Protein AF-A0A1R3GG46-F1 (afdb_monomer_lite)

pLDDT: mean 78.49, std 14.58, range [46.22, 95.88]

Secondary structure (DSSP, 8-state):
-HHHHHHHHHHHHHHHHHTTT--HHHHHHHHGGGHHHHHHHSSS------HHHHHHHHHHHHHHHHHHHHHHHHHTSTT---TT-----TT--

Radius of gyration: 15.24 Å; chains: 1; bounding box: 44×37×30 Å

Foldseek 3Di:
DVLVVLVVLVVVVQVVVVVVVDHPVNQLVVCLVCQVVVQVPDPDHDPDPDSSVSSVVVSSVVSVVVVLVVVVVVVVVVPDDDPPDPSDDPPPD

InterPro domains:
  IPR004158 Protein of unknown function DUF247, plant [PF03140] (2-74)
  IPR004158 Protein of unknown function DUF247, plant [PTHR31170] (2-70)

Structure (mmCIF, N/CA/C/O backbone):
data_AF-A0A1R3GG46-F1
#
_entry.id   AF-A0A1R3GG46-F1
#
loop_
_atom_site.group_PDB
_atom_site.id
_atom_site.type_symbol
_atom_site.label_atom_id
_atom_site.label_alt_id
_atom_site.label_comp_id
_atom_site.label_asym_id
_atom_site.lab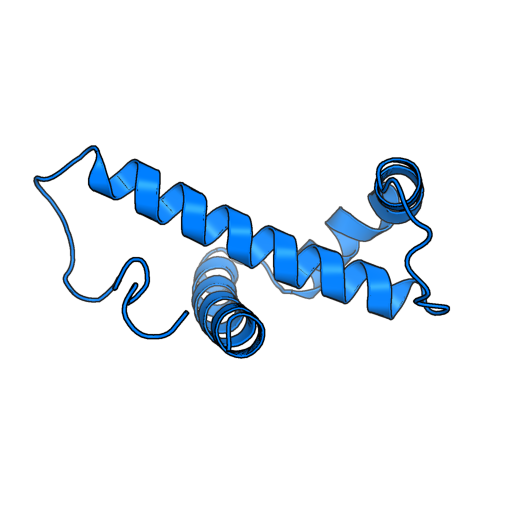el_entity_id
_atom_site.label_seq_id
_atom_site.pdbx_PDB_ins_code
_atom_site.Cartn_x
_atom_site.Cartn_y
_atom_site.Cartn_z
_atom_site.occupancy
_atom_site.B_iso_or_equiv
_atom_site.auth_seq_id
_atom_site.auth_comp_id
_atom_site.auth_asym_id
_atom_site.auth_atom_id
_atom_site.pdbx_PDB_model_num
ATOM 1 N N . MET A 1 1 ? 4.439 17.517 -0.916 1.00 61.56 1 MET A N 1
ATOM 2 C CA . MET A 1 1 ? 4.836 16.603 -2.027 1.00 61.56 1 MET A CA 1
ATOM 3 C C . MET A 1 1 ? 3.915 15.376 -2.072 1.00 61.56 1 MET A C 1
ATOM 5 O O . MET A 1 1 ? 3.305 15.062 -1.054 1.00 61.56 1 MET A O 1
ATOM 9 N N . ILE A 1 2 ? 3.774 14.682 -3.214 1.00 70.00 2 ILE A N 1
ATOM 10 C CA . ILE A 1 2 ? 2.861 13.519 -3.362 1.00 70.00 2 ILE A CA 1
ATOM 11 C C . ILE A 1 2 ? 3.170 12.385 -2.366 1.00 70.00 2 ILE A C 1
ATOM 13 O O . ILE A 1 2 ? 2.254 11.814 -1.781 1.00 70.00 2 ILE A O 1
ATOM 17 N N . GLU A 1 3 ? 4.449 12.136 -2.079 1.00 72.19 3 GLU A N 1
ATOM 18 C CA . GLU A 1 3 ? 4.880 11.088 -1.143 1.00 72.19 3 GLU A CA 1
ATOM 19 C C . GLU A 1 3 ? 4.392 11.328 0.294 1.00 72.19 3 GLU A C 1
ATOM 21 O O . GLU A 1 3 ? 3.907 10.413 0.951 1.00 72.19 3 GLU A O 1
ATOM 26 N N . GLU A 1 4 ? 4.407 12.572 0.780 1.00 73.56 4 GLU A N 1
ATOM 27 C CA . GLU A 1 4 ? 3.884 12.907 2.116 1.00 73.56 4 GLU A CA 1
ATOM 28 C C . GLU A 1 4 ? 2.373 12.663 2.223 1.00 73.56 4 GLU A C 1
ATOM 30 O O . GLU A 1 4 ? 1.855 12.320 3.289 1.00 73.56 4 GLU A O 1
ATOM 35 N N . HIS A 1 5 ? 1.654 12.826 1.110 1.00 70.00 5 HIS A N 1
ATOM 36 C CA . HIS A 1 5 ? 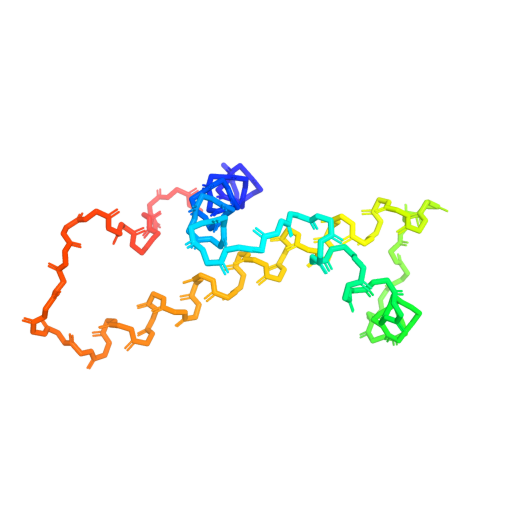0.224 12.558 1.062 1.00 70.00 5 HIS A CA 1
ATOM 37 C C . HIS A 1 5 ? -0.055 11.056 1.142 1.00 70.00 5 HIS A C 1
ATOM 39 O O . HIS A 1 5 ? -0.990 10.674 1.848 1.00 70.00 5 HIS A O 1
ATOM 45 N N . LYS A 1 6 ? 0.772 10.201 0.519 1.00 75.19 6 LYS A N 1
ATOM 46 C CA . LYS A 1 6 ? 0.626 8.736 0.611 1.00 75.19 6 LYS A CA 1
ATOM 47 C C . LYS A 1 6 ? 0.608 8.257 2.063 1.00 75.19 6 LYS A C 1
ATOM 49 O O . LYS A 1 6 ? -0.303 7.531 2.449 1.00 75.19 6 LYS A O 1
ATOM 54 N N . TRP A 1 7 ? 1.529 8.746 2.894 1.00 75.50 7 TRP A N 1
ATOM 55 C CA . TRP A 1 7 ? 1.602 8.382 4.315 1.00 75.50 7 TRP A CA 1
ATOM 56 C C . TRP A 1 7 ? 0.369 8.809 5.121 1.00 75.50 7 TRP A C 1
ATOM 58 O O . TRP A 1 7 ? -0.111 8.056 5.971 1.00 75.50 7 TRP A O 1
ATOM 68 N N . ARG A 1 8 ? -0.195 9.991 4.837 1.00 76.19 8 ARG A N 1
ATOM 69 C CA . ARG A 1 8 ? -1.436 10.458 5.485 1.00 76.19 8 ARG A CA 1
ATOM 70 C C . ARG A 1 8 ? -2.631 9.573 5.127 1.00 76.19 8 ARG A C 1
ATOM 72 O O . ARG A 1 8 ? -3.411 9.211 6.010 1.00 76.19 8 ARG A O 1
ATOM 79 N N . TYR A 1 9 ? -2.763 9.206 3.852 1.00 72.12 9 TYR A N 1
ATOM 80 C CA . TYR A 1 9 ? -3.815 8.294 3.400 1.00 72.12 9 TYR A CA 1
ATOM 81 C C . TYR A 1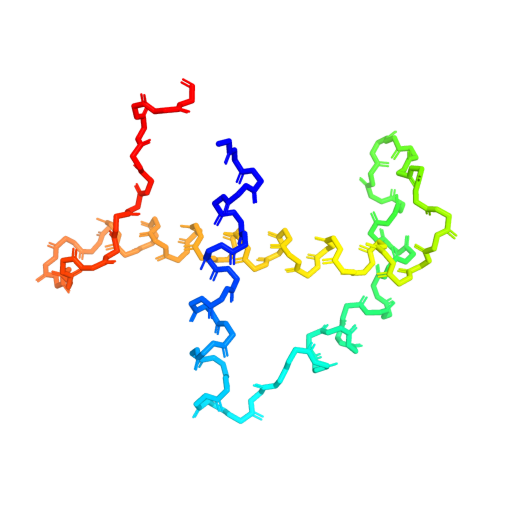 9 ? -3.640 6.892 3.979 1.00 72.12 9 TYR A C 1
ATOM 83 O O . TYR A 1 9 ? -4.620 6.308 4.446 1.00 72.12 9 TYR A O 1
ATOM 91 N N . LEU A 1 10 ? -2.402 6.394 4.032 1.00 79.06 10 LEU A N 1
ATOM 92 C CA . LEU A 1 10 ? -2.084 5.112 4.648 1.00 79.06 10 LEU A CA 1
ATOM 93 C C . LEU A 1 10 ? -2.518 5.086 6.117 1.00 79.06 10 LEU A C 1
ATOM 95 O O . LEU A 1 10 ? -3.225 4.169 6.519 1.00 79.06 10 LEU A O 1
ATOM 99 N N . GLY A 1 11 ? -2.189 6.114 6.907 1.00 79.62 11 GLY A N 1
ATOM 100 C CA . GLY A 1 11 ? -2.613 6.194 8.309 1.00 79.62 11 GLY A CA 1
ATOM 101 C C . GLY A 1 11 ? -4.136 6.116 8.476 1.00 79.62 11 GLY A C 1
ATOM 102 O O . GLY A 1 11 ? -4.639 5.325 9.274 1.00 79.62 11 GLY A O 1
ATOM 103 N N . SER A 1 12 ? -4.885 6.874 7.666 1.00 76.19 12 SER A N 1
ATOM 104 C CA . SER A 1 12 ? -6.355 6.854 7.682 1.0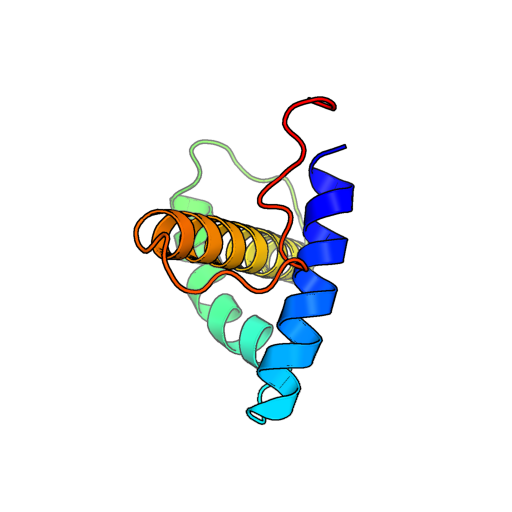0 76.19 12 SER A CA 1
ATOM 105 C C . SER A 1 12 ? -6.9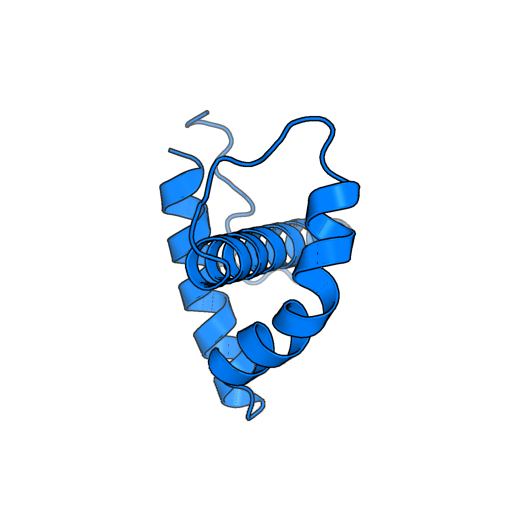36 5.487 7.292 1.00 76.19 12 SER A C 1
ATOM 107 O O . SER A 1 12 ? -7.890 5.006 7.911 1.00 76.19 12 SER A O 1
ATOM 109 N N . GLN A 1 13 ? -6.356 4.831 6.286 1.00 77.12 13 GLN A N 1
ATOM 110 C CA . GLN A 1 13 ? -6.767 3.494 5.865 1.00 77.12 13 GLN A CA 1
ATOM 111 C C . GLN A 1 13 ? -6.437 2.425 6.898 1.00 77.12 13 GLN A C 1
ATOM 113 O O . GLN A 1 13 ? -7.303 1.602 7.192 1.00 77.12 13 GLN A O 1
ATOM 118 N N . LEU A 1 14 ? -5.239 2.456 7.485 1.00 81.81 14 LEU A N 1
ATOM 119 C CA . LEU A 1 14 ? -4.827 1.516 8.525 1.00 81.81 14 LEU A CA 1
ATOM 120 C C . LEU A 1 14 ? -5.788 1.566 9.717 1.00 81.81 14 LEU A C 1
ATOM 122 O O . LEU A 1 14 ? -6.267 0.525 10.165 1.00 81.81 14 LEU A O 1
ATOM 126 N N . SER A 1 15 ? -6.189 2.765 10.155 1.00 82.25 15 SER A N 1
ATOM 127 C CA . SER A 1 15 ? -7.218 2.907 11.195 1.00 82.25 15 SER A CA 1
ATOM 128 C C . SER A 1 15 ? -8.562 2.281 10.795 1.00 82.25 15 SER A C 1
ATOM 130 O O . SER A 1 15 ? -9.253 1.707 11.632 1.00 82.25 15 SER A O 1
ATOM 132 N N . ARG A 1 16 ? -8.951 2.353 9.515 1.00 80.88 16 ARG A N 1
ATOM 133 C CA . ARG A 1 16 ? -10.218 1.793 9.003 1.00 80.88 16 ARG A CA 1
ATOM 134 C C . ARG A 1 16 ? -10.194 0.283 8.779 1.00 80.88 16 ARG A C 1
ATOM 136 O O . ARG A 1 16 ? -11.260 -0.327 8.794 1.00 80.88 16 ARG A O 1
ATOM 143 N N . ILE A 1 17 ? -9.042 -0.319 8.496 1.00 82.56 17 ILE A N 1
ATOM 144 C CA . ILE A 1 17 ? -8.938 -1.777 8.339 1.00 82.56 17 ILE A CA 1
ATOM 145 C C . ILE A 1 17 ? -8.753 -2.467 9.696 1.00 82.56 17 ILE A C 1
ATOM 147 O O . ILE A 1 17 ? -9.298 -3.551 9.889 1.00 82.56 17 ILE A O 1
ATOM 151 N N . GLN A 1 18 ? -8.125 -1.798 10.672 1.00 84.69 18 GLN A N 1
ATOM 152 C CA . GLN A 1 18 ? -8.038 -2.289 12.052 1.00 84.69 18 GLN A CA 1
ATOM 153 C C . GLN A 1 18 ? -9.417 -2.467 12.688 1.00 84.69 18 GLN A C 1
ATOM 155 O O . GLN A 1 18 ? -9.663 -3.475 13.346 1.00 84.69 18 GLN A O 1
ATOM 160 N N . THR A 1 19 ? -10.371 -1.566 12.426 1.00 83.50 19 THR A N 1
ATOM 161 C CA . THR A 1 19 ? -11.762 -1.745 12.889 1.00 83.50 19 THR A CA 1
ATOM 162 C C . THR A 1 19 ? -12.470 -2.938 12.243 1.00 83.50 19 THR A C 1
ATOM 164 O O . THR A 1 19 ? -13.488 -3.397 12.755 1.00 83.50 19 THR A O 1
ATOM 167 N N . LYS A 1 20 ? -11.929 -3.466 11.140 1.00 83.25 20 LYS A N 1
ATOM 168 C CA . LYS A 1 20 ? -12.392 -4.685 10.464 1.00 83.25 20 LYS A CA 1
ATOM 169 C C . LYS A 1 20 ? -11.581 -5.927 10.851 1.00 83.25 20 LYS A C 1
ATOM 171 O O . LYS A 1 20 ? -11.805 -6.983 10.269 1.00 83.25 20 LYS A O 1
ATOM 176 N N . GLY A 1 21 ? -10.663 -5.806 11.812 1.00 86.19 21 GLY A N 1
ATOM 177 C CA . GLY A 1 21 ? -9.815 -6.901 12.284 1.00 86.19 21 GLY A CA 1
ATOM 178 C C . GLY A 1 21 ? -8.628 -7.229 11.376 1.00 86.19 21 GLY A C 1
ATOM 179 O O . GLY A 1 21 ? -8.098 -8.328 11.479 1.00 86.19 21 GLY A O 1
ATOM 180 N N . LEU A 1 22 ? -8.229 -6.310 10.491 1.00 86.56 22 LEU A N 1
ATOM 181 C CA . LEU A 1 22 ? -7.058 -6.456 9.622 1.00 86.56 22 LEU A CA 1
ATOM 182 C C . LEU A 1 22 ? -5.912 -5.563 10.106 1.00 86.56 22 LEU A C 1
ATOM 184 O O . LEU A 1 22 ? -6.141 -4.422 10.516 1.00 86.56 22 LEU A O 1
ATOM 188 N N . ALA A 1 23 ? -4.684 -6.057 10.005 1.00 88.81 23 ALA A N 1
ATOM 189 C CA . ALA A 1 23 ? -3.470 -5.342 10.376 1.00 88.81 23 ALA A CA 1
ATOM 190 C C . ALA A 1 23 ? -2.559 -5.073 9.162 1.00 88.81 23 ALA A C 1
ATOM 192 O O . ALA A 1 23 ? -2.760 -5.615 8.073 1.00 88.81 23 ALA A O 1
ATOM 193 N N . LEU A 1 24 ? -1.545 -4.219 9.340 1.00 88.75 24 LEU A N 1
ATOM 194 C CA . LEU A 1 24 ? -0.560 -3.927 8.288 1.00 88.75 24 LEU A CA 1
ATOM 195 C C . LEU A 1 24 ? 0.187 -5.203 7.874 1.00 88.75 24 LEU A C 1
ATOM 197 O O . LEU A 1 24 ? 0.439 -5.431 6.695 1.00 88.75 24 LEU A O 1
ATOM 201 N N . GLU A 1 25 ? 0.470 -6.074 8.837 1.00 91.81 25 GLU A N 1
ATOM 202 C CA . GLU A 1 25 ? 1.116 -7.364 8.634 1.00 91.81 25 GLU A CA 1
ATOM 203 C C . GLU A 1 25 ? 0.308 -8.270 7.700 1.00 91.81 25 GLU A C 1
ATOM 205 O O . GLU A 1 25 ? 0.892 -9.056 6.956 1.00 91.81 25 GLU A O 1
ATOM 210 N N . ASP A 1 26 ? -1.023 -8.160 7.703 1.00 92.56 26 ASP A N 1
ATOM 211 C CA . ASP A 1 26 ? -1.879 -8.929 6.799 1.00 92.56 26 ASP A CA 1
ATOM 212 C C . ASP A 1 26 ? -1.748 -8.430 5.356 1.00 92.56 26 ASP A C 1
ATOM 214 O O . ASP A 1 26 ? -1.711 -9.237 4.426 1.00 92.56 26 ASP A O 1
ATOM 218 N N . LEU A 1 27 ? -1.605 -7.112 5.165 1.00 91.38 27 LEU A N 1
ATOM 219 C CA . LEU A 1 27 ? -1.333 -6.519 3.854 1.00 91.38 27 LEU A CA 1
ATOM 220 C C . LEU A 1 27 ? 0.049 -6.933 3.340 1.00 91.38 27 LEU A C 1
ATOM 222 O O . LEU A 1 27 ? 0.165 -7.394 2.207 1.00 91.38 27 LEU A O 1
ATOM 226 N N . LEU A 1 28 ? 1.079 -6.837 4.184 1.00 94.12 28 LEU A N 1
ATOM 227 C CA . LEU A 1 28 ? 2.443 -7.246 3.835 1.00 94.12 28 LEU A CA 1
ATOM 228 C C . LEU A 1 28 ? 2.488 -8.729 3.433 1.00 94.12 28 LEU A C 1
ATOM 230 O O . LEU A 1 28 ? 3.022 -9.069 2.378 1.00 94.12 28 LEU A O 1
ATOM 234 N N . LYS A 1 29 ? 1.849 -9.615 4.211 1.00 95.44 29 LYS A N 1
ATOM 235 C CA . LYS A 1 29 ? 1.746 -11.052 3.891 1.00 95.44 29 LYS A CA 1
ATOM 236 C C . LYS A 1 29 ? 1.003 -11.317 2.584 1.00 95.44 29 LYS A C 1
ATOM 238 O O . LYS A 1 29 ? 1.374 -12.239 1.861 1.00 95.44 29 LYS A O 1
ATOM 243 N N . ALA A 1 30 ? -0.038 -10.542 2.284 1.00 94.00 30 ALA A N 1
ATOM 244 C CA . ALA A 1 30 ? -0.800 -10.686 1.048 1.00 94.00 30 ALA A CA 1
ATOM 245 C C . ALA A 1 30 ? 0.002 -10.250 -0.190 1.00 94.00 30 ALA A C 1
ATOM 247 O O . ALA A 1 30 ? -0.138 -10.861 -1.251 1.00 94.00 30 ALA A O 1
ATOM 248 N N . ILE A 1 31 ? 0.850 -9.225 -0.057 1.00 94.62 31 ILE A N 1
ATOM 249 C CA . ILE A 1 31 ? 1.669 -8.692 -1.155 1.00 94.62 31 ILE A CA 1
ATOM 250 C C . ILE A 1 31 ? 2.961 -9.483 -1.361 1.00 94.62 31 ILE A C 1
ATOM 252 O O . ILE A 1 31 ? 3.385 -9.645 -2.502 1.00 94.62 31 ILE A O 1
ATOM 256 N N . HIS A 1 32 ? 3.551 -10.046 -0.308 1.00 95.44 32 HIS A N 1
ATOM 257 C CA . HIS A 1 32 ? 4.792 -10.819 -0.391 1.00 95.44 32 HIS A CA 1
ATOM 258 C C . HIS A 1 32 ? 4.842 -11.856 -1.538 1.00 95.44 32 HIS A C 1
ATOM 260 O O . HIS A 1 32 ? 5.811 -11.853 -2.295 1.00 95.44 32 HIS A O 1
ATOM 266 N N . PRO A 1 33 ? 3.840 -12.736 -1.757 1.00 95.88 33 PRO A N 1
ATOM 267 C CA . PRO A 1 33 ? 3.886 -13.703 -2.862 1.00 95.88 33 PRO A CA 1
ATOM 268 C C . PRO A 1 33 ? 3.742 -13.074 -4.261 1.00 95.88 33 PRO A C 1
ATOM 270 O O . PRO A 1 33 ? 3.917 -13.768 -5.264 1.00 95.88 33 PRO A O 1
ATOM 273 N N . LEU A 1 34 ? 3.379 -11.792 -4.349 1.00 94.12 34 LEU A N 1
ATOM 274 C CA . LEU A 1 34 ? 3.212 -11.055 -5.602 1.00 94.12 34 LEU A CA 1
ATOM 275 C C . LEU A 1 34 ? 4.464 -10.269 -6.001 1.00 94.12 34 LEU A C 1
ATOM 277 O O . LEU A 1 34 ? 4.517 -9.796 -7.132 1.00 94.12 34 LEU A O 1
ATOM 281 N N . GLU A 1 35 ? 5.456 -10.152 -5.116 1.00 93.50 35 GLU A N 1
ATOM 282 C CA . GLU A 1 35 ? 6.623 -9.284 -5.292 1.00 93.50 35 GLU A CA 1
ATOM 283 C C . GLU A 1 35 ? 7.364 -9.532 -6.615 1.00 93.50 35 GLU A C 1
ATOM 285 O O . GLU A 1 35 ? 7.482 -8.613 -7.424 1.00 93.50 35 GLU A O 1
ATOM 290 N N . ILE A 1 36 ? 7.763 -10.777 -6.891 1.00 91.50 36 ILE A N 1
ATOM 291 C CA . ILE A 1 36 ? 8.492 -11.134 -8.121 1.00 91.50 36 ILE A CA 1
ATOM 292 C C . ILE A 1 36 ? 7.682 -10.755 -9.365 1.00 91.50 36 ILE A C 1
ATOM 294 O O . ILE A 1 36 ? 8.187 -10.105 -10.275 1.00 91.50 36 ILE A O 1
ATOM 298 N N . LYS A 1 37 ? 6.390 -11.108 -9.380 1.00 93.50 37 LYS A N 1
ATOM 299 C CA . LYS A 1 37 ? 5.505 -10.797 -10.512 1.00 93.50 37 LYS A CA 1
ATOM 300 C C . LYS A 1 37 ? 5.357 -9.295 -10.704 1.00 93.50 37 LYS A C 1
ATOM 302 O O . LYS A 1 37 ? 5.310 -8.832 -11.835 1.00 93.50 37 LYS A O 1
ATOM 307 N N . ALA A 1 38 ? 5.258 -8.548 -9.608 1.00 91.75 38 ALA A N 1
ATOM 308 C CA . ALA A 1 38 ? 5.164 -7.103 -9.664 1.00 91.75 38 ALA A CA 1
ATOM 309 C C . ALA A 1 38 ? 6.446 -6.499 -10.238 1.00 91.75 38 ALA A C 1
ATOM 311 O O . ALA A 1 38 ? 6.345 -5.675 -11.139 1.00 91.75 38 ALA A O 1
ATOM 312 N N . ARG A 1 39 ? 7.631 -6.953 -9.801 1.00 90.75 39 ARG A N 1
ATOM 313 C CA . ARG A 1 39 ? 8.925 -6.517 -10.356 1.00 90.75 39 ARG A CA 1
ATOM 314 C C . ARG A 1 39 ? 9.025 -6.748 -11.860 1.00 90.75 39 ARG A C 1
ATOM 316 O O . ARG A 1 39 ? 9.440 -5.836 -12.565 1.00 90.75 39 ARG A O 1
ATOM 323 N N . ASP A 1 40 ? 8.576 -7.904 -12.344 1.00 91.06 40 ASP A N 1
ATOM 324 C CA . ASP A 1 40 ? 8.567 -8.231 -13.777 1.00 91.06 40 ASP A CA 1
ATOM 325 C C . ASP A 1 40 ? 7.606 -7.347 -14.596 1.00 91.06 40 ASP A C 1
ATOM 327 O O . ASP A 1 40 ? 7.752 -7.223 -15.812 1.00 91.06 40 ASP A O 1
ATOM 331 N N . CYS A 1 41 ? 6.608 -6.733 -13.952 1.00 92.19 41 CYS A N 1
ATOM 332 C CA . CYS A 1 41 ? 5.678 -5.810 -14.602 1.00 92.19 41 CYS A CA 1
ATOM 333 C C . CYS A 1 41 ? 6.211 -4.374 -14.713 1.00 92.19 41 CYS A C 1
ATOM 335 O O . CYS A 1 41 ? 5.646 -3.592 -15.482 1.00 92.19 41 CYS A O 1
ATOM 337 N N . TYR A 1 42 ? 7.259 -4.002 -13.973 1.00 88.50 42 TYR A N 1
ATOM 338 C CA . TYR A 1 42 ? 7.875 -2.685 -14.120 1.00 88.50 42 TYR A CA 1
ATOM 339 C C . TYR A 1 42 ? 8.781 -2.660 -15.353 1.00 88.50 42 TYR A C 1
ATOM 341 O O . TYR A 1 42 ? 9.573 -3.567 -15.591 1.00 88.50 42 TYR A O 1
ATOM 349 N N . SER A 1 43 ? 8.682 -1.588 -16.142 1.00 88.19 43 SER A N 1
ATOM 350 C CA . SER A 1 43 ? 9.526 -1.393 -17.329 1.00 88.19 43 SER A CA 1
ATOM 351 C C . SER A 1 43 ? 11.001 -1.186 -16.984 1.00 88.19 43 SER A C 1
ATOM 353 O O . SER A 1 43 ? 11.870 -1.429 -17.816 1.00 88.19 43 SER A O 1
ATOM 355 N N . GLU A 1 44 ? 11.275 -0.714 -15.768 1.00 88.88 44 GLU A N 1
ATOM 356 C CA . GLU A 1 44 ? 12.611 -0.466 -15.246 1.00 88.88 44 GLU A CA 1
ATOM 357 C C . GLU A 1 44 ? 12.835 -1.266 -13.966 1.00 88.88 44 GLU A C 1
ATOM 359 O O . GLU A 1 44 ? 11.914 -1.499 -13.180 1.00 88.88 44 GLU A O 1
ATOM 364 N N . ALA A 1 45 ? 14.088 -1.659 -13.739 1.00 82.81 45 ALA A N 1
ATOM 365 C CA . ALA A 1 45 ? 14.467 -2.316 -12.503 1.00 82.81 45 ALA A CA 1
ATOM 366 C C . ALA A 1 45 ? 14.352 -1.330 -11.335 1.00 82.81 45 ALA A C 1
ATOM 368 O O . ALA A 1 45 ? 15.048 -0.315 -11.274 1.00 82.81 45 ALA A O 1
ATOM 369 N N . ILE A 1 46 ? 13.493 -1.659 -10.375 1.00 84.88 46 ILE A N 1
ATOM 370 C CA . ILE A 1 46 ? 13.413 -0.919 -9.121 1.00 84.88 46 ILE A CA 1
ATOM 371 C C . ILE A 1 46 ? 14.618 -1.310 -8.260 1.00 84.88 46 ILE A C 1
ATOM 373 O O . ILE A 1 46 ? 14.686 -2.429 -7.741 1.00 84.88 46 ILE A O 1
ATOM 377 N N . ASN A 1 47 ? 15.554 -0.367 -8.104 1.00 82.12 47 ASN A N 1
ATOM 378 C CA . ASN A 1 47 ? 16.801 -0.494 -7.336 1.00 82.12 47 ASN A CA 1
ATOM 379 C C . ASN A 1 47 ? 16.574 -0.485 -5.812 1.00 82.12 47 ASN A C 1
ATOM 381 O O . ASN A 1 47 ? 17.228 0.246 -5.074 1.00 82.12 47 ASN A O 1
ATOM 385 N N . LEU A 1 48 ? 15.644 -1.309 -5.339 1.00 84.75 48 LEU A N 1
ATOM 386 C CA . LEU A 1 48 ? 15.514 -1.671 -3.934 1.00 84.75 48 LEU A CA 1
ATOM 387 C C . LEU A 1 48 ? 16.091 -3.068 -3.766 1.00 84.75 48 LEU A C 1
ATOM 389 O O . LEU A 1 48 ? 15.509 -4.045 -4.248 1.00 84.75 48 LEU A O 1
ATOM 393 N N . SER A 1 49 ? 17.259 -3.141 -3.128 1.00 76.38 49 SER A N 1
ATOM 394 C CA . SER A 1 49 ? 17.965 -4.400 -2.873 1.00 76.38 49 SER A CA 1
ATOM 395 C C . SER A 1 49 ? 17.259 -5.267 -1.834 1.00 76.38 49 SER A C 1
ATOM 397 O O . SER A 1 49 ? 17.471 -6.476 -1.813 1.00 76.38 49 SER A O 1
ATOM 399 N N . SER A 1 50 ? 16.436 -4.659 -0.976 1.00 90.50 50 SER A N 1
ATOM 400 C CA . SER A 1 50 ? 15.621 -5.372 0.000 1.00 90.50 50 SER A CA 1
ATOM 401 C C . SER A 1 50 ? 14.251 -5.711 -0.585 1.00 90.50 50 SER A C 1
ATOM 403 O O . SER A 1 50 ? 13.534 -4.842 -1.087 1.00 90.50 50 SER A O 1
ATOM 405 N N . THR A 1 51 ? 13.870 -6.985 -0.496 1.00 90.88 51 THR A N 1
ATOM 406 C CA . THR A 1 51 ? 12.505 -7.442 -0.789 1.00 90.88 51 THR A CA 1
ATOM 407 C C . THR A 1 51 ? 11.493 -6.767 0.137 1.00 90.88 51 THR A C 1
ATOM 409 O O . THR A 1 51 ? 10.430 -6.364 -0.329 1.00 90.88 51 THR A O 1
ATOM 412 N N . ASP A 1 52 ? 11.843 -6.565 1.409 1.00 92.19 52 ASP A N 1
ATOM 413 C CA . ASP A 1 52 ? 10.947 -5.949 2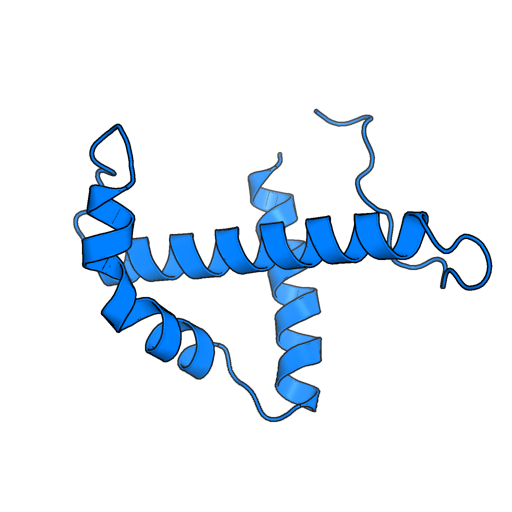.391 1.00 92.19 52 ASP A CA 1
ATOM 414 C C . ASP A 1 52 ? 10.648 -4.487 2.034 1.00 92.19 52 ASP A C 1
ATOM 416 O O . ASP A 1 52 ? 9.485 -4.097 1.988 1.00 92.19 52 ASP A O 1
ATOM 420 N N . GLU A 1 53 ? 11.665 -3.704 1.655 1.00 91.94 53 GLU A N 1
ATOM 421 C CA . GLU A 1 53 ? 11.485 -2.302 1.234 1.00 91.94 53 GLU A CA 1
ATOM 422 C C . GLU A 1 53 ? 10.590 -2.191 -0.009 1.00 91.94 53 GLU A C 1
ATOM 424 O O . GLU A 1 53 ? 9.783 -1.270 -0.141 1.00 91.94 53 GLU A O 1
ATOM 429 N N . PHE A 1 54 ? 10.712 -3.145 -0.935 1.00 92.88 54 PHE A N 1
ATOM 430 C CA . PHE A 1 54 ? 9.875 -3.182 -2.129 1.00 92.88 54 PHE A CA 1
ATOM 431 C C . PHE A 1 54 ? 8.421 -3.526 -1.803 1.00 92.88 54 PHE A C 1
ATOM 433 O O . PHE A 1 54 ? 7.503 -2.894 -2.325 1.00 92.88 54 PHE A O 1
ATOM 440 N N . ILE A 1 55 ? 8.199 -4.498 -0.917 1.00 94.31 55 ILE A N 1
ATOM 441 C CA . ILE A 1 55 ? 6.857 -4.862 -0.455 1.00 94.31 55 ILE A CA 1
ATOM 442 C C . ILE A 1 55 ? 6.219 -3.694 0.309 1.00 94.31 55 ILE A C 1
ATOM 444 O O . ILE A 1 55 ? 5.045 -3.395 0.086 1.00 94.31 55 ILE A O 1
ATOM 448 N N . GLU A 1 56 ? 6.972 -3.006 1.169 1.00 92.50 56 GLU A N 1
ATOM 449 C CA . GLU A 1 56 ? 6.506 -1.810 1.878 1.00 92.50 56 GLU A CA 1
ATOM 450 C C . GLU A 1 56 ? 6.083 -0.705 0.903 1.00 92.50 56 GLU A C 1
ATOM 452 O O . GLU A 1 56 ? 4.995 -0.140 1.050 1.00 92.50 56 GLU A O 1
ATOM 457 N N . MET A 1 57 ? 6.886 -0.452 -0.138 1.00 92.00 57 MET A N 1
ATOM 458 C CA . MET A 1 57 ? 6.532 0.485 -1.207 1.00 92.00 57 MET A CA 1
ATOM 459 C C . MET A 1 57 ? 5.239 0.066 -1.920 1.00 92.00 57 MET A C 1
ATOM 461 O O . MET A 1 57 ? 4.332 0.883 -2.073 1.00 92.00 57 MET A O 1
ATOM 465 N N . MET A 1 58 ? 5.107 -1.208 -2.305 1.00 92.56 58 MET A N 1
ATOM 466 C CA . MET A 1 58 ? 3.901 -1.717 -2.965 1.00 92.56 58 MET A CA 1
ATOM 467 C C . MET A 1 58 ? 2.648 -1.566 -2.099 1.00 92.56 58 MET A C 1
ATOM 469 O O . MET A 1 58 ? 1.583 -1.222 -2.614 1.00 92.56 58 MET A O 1
ATOM 473 N N . VAL A 1 59 ? 2.750 -1.833 -0.793 1.00 92.19 59 VAL A N 1
ATOM 474 C CA . VAL A 1 59 ? 1.628 -1.660 0.138 1.00 92.19 59 VAL A CA 1
ATOM 475 C C . VAL A 1 59 ? 1.255 -0.185 0.248 1.00 92.19 59 VAL A C 1
ATOM 477 O O . VAL A 1 59 ? 0.074 0.142 0.134 1.00 92.19 59 VAL A O 1
ATOM 480 N N . LEU A 1 60 ? 2.236 0.707 0.409 1.00 89.75 60 LEU A N 1
ATOM 481 C CA . LEU A 1 60 ? 2.010 2.152 0.473 1.00 89.75 60 LEU A CA 1
ATOM 482 C C . LEU A 1 60 ? 1.317 2.674 -0.798 1.00 89.75 60 LEU A C 1
ATOM 484 O O . LEU A 1 60 ? 0.299 3.369 -0.713 1.00 89.75 60 LEU A O 1
ATOM 488 N N . ASP A 1 61 ? 1.829 2.299 -1.969 1.00 88.06 61 ASP A N 1
ATOM 489 C CA . ASP A 1 61 ? 1.296 2.716 -3.267 1.00 88.06 61 ASP A CA 1
ATOM 490 C C . ASP A 1 61 ? -0.088 2.116 -3.541 1.00 88.06 61 ASP A C 1
ATOM 492 O O . ASP A 1 61 ? -1.001 2.821 -3.979 1.00 88.06 61 ASP A O 1
ATOM 496 N N . GLY A 1 62 ? -0.287 0.834 -3.229 1.00 88.19 62 GLY A N 1
ATOM 497 C CA . GLY A 1 62 ? -1.574 0.155 -3.372 1.00 88.19 62 GLY A CA 1
ATOM 498 C C . GLY A 1 62 ? -2.658 0.769 -2.486 1.00 88.19 62 GLY A C 1
ATOM 499 O O . GLY A 1 62 ? -3.776 1.013 -2.948 1.00 88.19 62 GLY A O 1
ATOM 500 N N . CYS A 1 63 ? -2.317 1.092 -1.237 1.00 85.50 63 CYS A N 1
ATOM 501 C CA . CYS A 1 63 ? -3.180 1.821 -0.312 1.00 85.50 63 CYS A CA 1
ATOM 502 C C . CYS A 1 63 ? -3.590 3.186 -0.877 1.00 85.50 63 CYS A C 1
ATOM 504 O O . CYS A 1 63 ? -4.779 3.527 -0.916 1.00 85.50 63 CYS A O 1
ATOM 506 N N . PHE A 1 64 ? -2.617 3.943 -1.384 1.00 82.38 64 PHE A N 1
ATOM 507 C CA . PHE A 1 64 ? -2.858 5.244 -1.990 1.00 82.38 64 PHE A CA 1
ATOM 508 C C . PHE A 1 64 ? -3.793 5.166 -3.207 1.00 82.38 64 PHE A C 1
ATOM 510 O O . PHE A 1 64 ? -4.801 5.875 -3.255 1.00 82.38 64 PHE A O 1
ATOM 517 N N . ILE A 1 65 ? -3.510 4.268 -4.157 1.00 84.19 65 ILE A N 1
ATOM 518 C CA . ILE A 1 65 ? -4.330 4.063 -5.361 1.00 84.19 65 ILE A CA 1
ATOM 519 C C . ILE A 1 65 ? -5.748 3.631 -4.978 1.00 84.19 65 ILE A C 1
ATOM 521 O O . ILE A 1 65 ? -6.722 4.149 -5.527 1.00 84.19 65 ILE A O 1
ATOM 525 N N . PHE A 1 66 ? -5.890 2.719 -4.015 1.00 83.75 66 PHE A N 1
ATOM 526 C CA . PHE A 1 66 ? -7.198 2.259 -3.560 1.00 83.75 66 PHE A CA 1
ATOM 527 C C . PHE A 1 66 ? -8.031 3.388 -2.936 1.00 83.75 66 PHE A C 1
ATOM 529 O O . PHE A 1 66 ? -9.227 3.492 -3.231 1.00 83.75 66 PHE A O 1
ATOM 536 N N . GLU A 1 67 ? -7.431 4.256 -2.107 1.00 78.56 67 GLU A N 1
ATOM 537 C CA . GLU A 1 67 ? -8.164 5.397 -1.537 1.00 78.56 67 GLU A CA 1
ATOM 538 C C . GLU A 1 67 ? -8.537 6.400 -2.617 1.00 78.56 67 GLU A C 1
ATOM 540 O O . GLU A 1 67 ? -9.669 6.879 -2.639 1.00 78.56 67 GLU A O 1
ATOM 545 N N . PHE A 1 68 ? -7.602 6.682 -3.526 1.00 78.81 68 PHE A N 1
ATOM 546 C CA . PHE A 1 68 ? -7.815 7.587 -4.641 1.00 78.81 68 PHE A CA 1
ATOM 547 C C . PHE A 1 68 ? -9.010 7.117 -5.474 1.00 78.81 68 PHE A C 1
ATOM 549 O O . PHE A 1 68 ? -10.017 7.818 -5.548 1.00 78.81 68 PHE A O 1
ATOM 556 N N . LEU A 1 69 ? -8.983 5.886 -5.991 1.00 81.00 69 LEU A N 1
ATOM 557 C CA . LEU A 1 69 ? -10.084 5.319 -6.778 1.00 81.00 69 LEU A CA 1
ATOM 558 C C . LEU A 1 69 ? -11.405 5.278 -5.995 1.00 81.00 69 LEU A C 1
ATOM 560 O O . LEU A 1 69 ? -12.460 5.601 -6.543 1.00 81.00 69 LEU A O 1
ATOM 564 N N . SER A 1 70 ? -11.358 4.954 -4.700 1.00 78.50 70 SER A N 1
ATOM 565 C CA . SER A 1 70 ? -12.533 4.989 -3.821 1.00 78.50 70 SER A CA 1
ATOM 566 C C . SER A 1 70 ? -13.108 6.401 -3.655 1.00 78.50 70 SER A C 1
ATOM 568 O O . SER A 1 70 ? -14.322 6.554 -3.526 1.00 78.50 70 SER A O 1
ATOM 570 N N . CYS A 1 71 ? -12.263 7.435 -3.650 1.00 74.19 71 CYS A N 1
ATOM 571 C CA . CYS A 1 71 ? -12.664 8.843 -3.642 1.00 74.19 71 CYS A CA 1
ATOM 572 C C . CYS A 1 71 ? -13.409 9.188 -4.933 1.00 74.19 71 CYS A C 1
ATOM 574 O O . CYS A 1 71 ? -14.547 9.650 -4.888 1.00 74.19 71 CYS A O 1
ATOM 576 N N . PHE A 1 72 ? -12.805 8.878 -6.084 1.00 73.75 72 PHE A N 1
ATOM 577 C CA . PHE A 1 72 ? -13.389 9.152 -7.400 1.00 73.75 72 PHE A CA 1
ATOM 578 C C . PHE A 1 72 ? -14.726 8.440 -7.609 1.00 73.75 72 PHE A C 1
ATOM 580 O O . PHE A 1 72 ? -15.679 9.055 -8.083 1.00 73.75 72 PHE A O 1
ATOM 587 N N . ALA A 1 73 ? -14.840 7.181 -7.183 1.00 75.94 73 ALA A N 1
ATOM 588 C CA . ALA A 1 73 ? -16.096 6.439 -7.254 1.00 75.94 73 ALA A CA 1
ATOM 589 C C . ALA A 1 73 ? -17.220 7.093 -6.423 1.00 75.94 73 ALA A C 1
ATOM 591 O O . ALA A 1 73 ? -18.379 7.079 -6.835 1.00 75.94 73 ALA A O 1
ATOM 592 N N . LYS A 1 74 ? -16.893 7.704 -5.274 1.00 68.44 74 LYS A N 1
ATOM 593 C CA . LYS A 1 74 ? -17.862 8.431 -4.434 1.00 68.44 74 LYS A CA 1
ATOM 594 C C . LYS A 1 74 ? -18.256 9.784 -5.023 1.00 68.44 74 LYS A C 1
ATOM 596 O O . LYS A 1 74 ? -19.408 10.175 -4.877 1.00 68.44 74 LYS A O 1
ATOM 601 N N . LEU A 1 75 ? -17.343 10.482 -5.704 1.00 64.38 75 LEU A N 1
ATOM 602 C CA . LEU A 1 75 ? -17.647 11.756 -6.375 1.00 64.38 75 LEU A CA 1
ATOM 603 C C . LEU A 1 75 ? -18.700 11.589 -7.485 1.00 64.38 75 LEU A C 1
ATOM 605 O O . LEU A 1 75 ? -19.487 12.500 -7.718 1.00 64.38 75 LEU A O 1
ATOM 609 N N . GLY A 1 76 ? -18.781 10.411 -8.112 1.00 62.69 76 GLY A N 1
ATOM 610 C CA . GLY A 1 76 ? -19.858 10.075 -9.051 1.00 62.69 76 GLY A CA 1
ATOM 611 C C . GLY A 1 76 ? -21.249 9.936 -8.412 1.00 62.69 76 GLY A C 1
ATOM 612 O O . GLY A 1 76 ? -22.242 9.878 -9.131 1.00 62.69 76 GLY A O 1
ATOM 613 N N . ASN A 1 77 ? -21.344 9.900 -7.077 1.00 55.78 77 ASN A N 1
ATOM 614 C CA . ASN A 1 77 ? -22.585 9.747 -6.318 1.00 55.78 77 ASN A CA 1
ATOM 615 C C . ASN A 1 77 ? -22.774 10.967 -5.393 1.00 55.78 77 ASN A C 1
ATOM 617 O O . ASN A 1 77 ? -22.561 10.918 -4.182 1.00 55.78 77 ASN A O 1
ATOM 621 N N . TRP A 1 78 ? -23.114 12.105 -6.004 1.00 51.81 78 TRP A N 1
ATOM 622 C CA . TRP A 1 78 ? -23.023 13.468 -5.449 1.00 51.81 78 TRP A CA 1
ATOM 623 C C . TRP A 1 78 ? -23.902 13.766 -4.214 1.00 51.81 78 TRP A C 1
ATOM 625 O O . TRP A 1 78 ? -23.835 14.854 -3.650 1.00 51.81 78 TRP A O 1
ATOM 635 N N . SER A 1 79 ? -24.735 12.825 -3.766 1.00 54.16 79 SER A N 1
ATOM 636 C CA . SER A 1 79 ? -25.800 13.096 -2.791 1.00 54.16 79 SER A CA 1
ATOM 637 C C . SER A 1 79 ? -25.446 12.852 -1.316 1.00 54.16 79 SER A C 1
ATOM 639 O O . SER A 1 79 ? -26.274 13.159 -0.464 1.00 54.16 79 SER A O 1
ATOM 641 N N . SER A 1 80 ? -24.272 12.305 -0.966 1.00 54.91 80 SER A N 1
ATOM 642 C CA . SER A 1 80 ? -24.010 11.863 0.424 1.00 54.91 80 SER A CA 1
ATOM 643 C C . SER A 1 80 ? -22.603 12.138 0.975 1.00 54.91 80 SER A C 1
ATOM 645 O O . SER A 1 80 ? -22.122 11.394 1.833 1.00 54.91 80 SER A O 1
ATOM 647 N N . LEU A 1 81 ? -21.895 13.158 0.489 1.00 53.59 81 LEU A N 1
ATOM 648 C CA . LEU A 1 81 ? -20.517 13.400 0.924 1.00 53.59 81 LEU A CA 1
ATOM 649 C C . LEU A 1 81 ? -20.431 13.967 2.350 1.00 53.59 81 LEU A C 1
ATOM 651 O O . LEU A 1 81 ? -20.903 15.058 2.654 1.00 53.59 81 LEU A O 1
ATOM 655 N N . ASN A 1 82 ? -19.759 13.198 3.208 1.00 53.22 82 ASN A N 1
ATOM 656 C CA . ASN A 1 82 ? -19.221 13.629 4.492 1.00 53.22 82 ASN A CA 1
ATOM 657 C C . ASN A 1 82 ? -18.022 14.575 4.216 1.00 53.22 82 ASN A C 1
ATOM 659 O O . ASN A 1 82 ? -17.133 14.173 3.459 1.00 53.22 82 ASN A O 1
ATOM 663 N N . PRO A 1 83 ? -17.939 15.789 4.797 1.00 51.38 83 PRO A N 1
ATOM 664 C CA . PRO A 1 83 ? -16.994 16.833 4.369 1.00 51.38 83 PRO A CA 1
ATOM 665 C C . PRO A 1 83 ? -15.506 16.566 4.666 1.00 51.38 83 PRO A C 1
ATOM 667 O O . PRO A 1 83 ? -14.666 17.416 4.392 1.00 51.38 83 PRO A O 1
ATOM 670 N N . MET A 1 84 ? -15.151 15.412 5.236 1.00 49.06 84 MET A N 1
ATOM 671 C CA . MET A 1 84 ? -13.785 15.116 5.691 1.00 49.06 84 MET A CA 1
ATOM 672 C C . MET A 1 84 ? -12.882 14.428 4.664 1.00 49.06 84 MET A C 1
ATOM 674 O O . MET A 1 84 ? -11.732 14.145 4.987 1.00 49.06 84 MET A O 1
ATOM 678 N N . ILE A 1 85 ? -13.351 14.159 3.445 1.00 54.50 85 ILE A N 1
ATOM 679 C CA . ILE A 1 85 ? -12.480 13.620 2.395 1.00 54.50 85 ILE A CA 1
ATOM 680 C C . ILE A 1 85 ? -12.203 14.734 1.383 1.00 54.50 85 ILE A C 1
ATOM 682 O O . ILE A 1 85 ? -12.953 14.870 0.415 1.00 54.50 85 ILE A O 1
ATOM 686 N N . PRO A 1 86 ? -11.153 15.554 1.573 1.00 52.34 86 PRO A N 1
ATOM 687 C CA . PRO A 1 86 ? -10.653 16.359 0.478 1.00 52.34 86 PRO A CA 1
ATOM 688 C C . PRO A 1 86 ? -10.037 15.368 -0.512 1.00 52.34 86 PRO A C 1
ATOM 690 O O . PRO A 1 86 ? -8.939 14.865 -0.285 1.00 52.34 86 PRO A O 1
ATOM 693 N N . CYS A 1 87 ? -10.763 15.026 -1.581 1.00 58.59 87 CYS A N 1
ATOM 694 C CA . CYS A 1 87 ? -10.191 14.315 -2.722 1.00 58.59 87 CYS A CA 1
ATOM 695 C C . CYS A 1 87 ? -9.149 15.243 -3.369 1.00 58.59 87 CYS A C 1
ATOM 697 O O . CYS A 1 87 ? -9.460 15.907 -4.345 1.00 58.59 87 CYS A O 1
ATOM 699 N N . PHE A 1 88 ? -7.952 15.315 -2.784 1.00 53.94 88 PHE A N 1
ATOM 700 C CA . PHE A 1 88 ? -6.778 16.061 -3.241 1.00 53.94 88 PHE A CA 1
ATOM 701 C C . PHE A 1 88 ? -6.956 17.583 -3.480 1.00 53.94 88 PHE A C 1
ATOM 703 O O . PHE A 1 88 ? -7.701 18.001 -4.365 1.00 53.94 88 PHE A O 1
ATOM 710 N N . PRO A 1 89 ? -6.212 18.460 -2.774 1.00 50.12 89 PRO A N 1
ATOM 711 C CA . PRO A 1 89 ? -6.107 19.853 -3.180 1.00 50.12 89 PRO A CA 1
ATOM 712 C C . PRO A 1 89 ? -5.200 19.920 -4.417 1.00 50.12 89 PRO A C 1
ATOM 714 O O . PRO A 1 89 ? -3.981 19.852 -4.315 1.00 50.12 89 PRO A O 1
ATOM 717 N N . TRP A 1 90 ? -5.792 20.065 -5.602 1.00 52.38 90 TRP A N 1
ATOM 718 C CA . TRP A 1 90 ? -5.080 20.219 -6.883 1.00 52.38 90 TRP A CA 1
ATOM 719 C C . TRP A 1 90 ? -4.178 21.467 -6.978 1.00 52.38 90 TRP A C 1
ATOM 721 O O . TRP A 1 90 ? -3.580 21.704 -8.018 1.00 52.38 90 TRP A O 1
ATOM 731 N N . HIS A 1 91 ? -4.081 22.279 -5.923 1.00 50.66 91 HIS A N 1
ATOM 732 C CA . HIS A 1 91 ? -3.327 23.535 -5.908 1.00 50.66 91 HIS A CA 1
ATOM 733 C C . HIS A 1 91 ? -1.860 23.406 -5.455 1.00 50.66 91 HIS A C 1
ATOM 735 O O . HIS A 1 91 ? -1.173 24.422 -5.402 1.00 50.66 91 HIS A O 1
ATOM 741 N N . GLU A 1 92 ? -1.372 22.202 -5.137 1.00 46.22 92 GLU A N 1
ATOM 742 C CA . GLU A 1 92 ? -0.005 21.989 -4.616 1.00 46.22 92 GLU A CA 1
ATOM 743 C C . GLU A 1 92 ? 0.827 20.944 -5.393 1.00 46.22 92 GLU A C 1
ATOM 745 O O . GLU A 1 92 ? 1.792 20.396 -4.853 1.00 46.22 92 GLU A O 1
ATOM 750 N N . LEU A 1 93 ? 0.470 20.662 -6.653 1.00 48.75 93 LEU A N 1
ATOM 751 C CA . LEU A 1 93 ? 1.306 19.910 -7.603 1.00 48.75 93 LEU A CA 1
ATOM 752 C C . LEU A 1 93 ? 1.895 20.839 -8.666 1.00 48.75 93 LEU A C 1
ATOM 754 O O . LEU A 1 93 ? 1.145 21.717 -9.150 1.00 48.75 93 LEU A O 1
#

Organism: NCBI:txid93759

Sequence (93 aa):
MIEEHKWRYLGSQLSRIQTKGLALEDLLKAIHPLEIKARDCYSEAINLSSTDEFIEMMVLDGCFIFEFLSCFAKLGNWSSLNPMIPCFPWHEL